Protein AF-A0A839C0C3-F1 (afdb_monomer_lite)

Radius of gyration: 19.25 Å; chains: 1; bounding box: 53×22×40 Å

Structure (mmCIF, N/CA/C/O backbone):
data_AF-A0A839C0C3-F1
#
_entry.id   AF-A0A839C0C3-F1
#
loop_
_atom_site.group_PDB
_atom_site.id
_atom_site.type_symbol
_atom_site.label_atom_id
_atom_site.label_alt_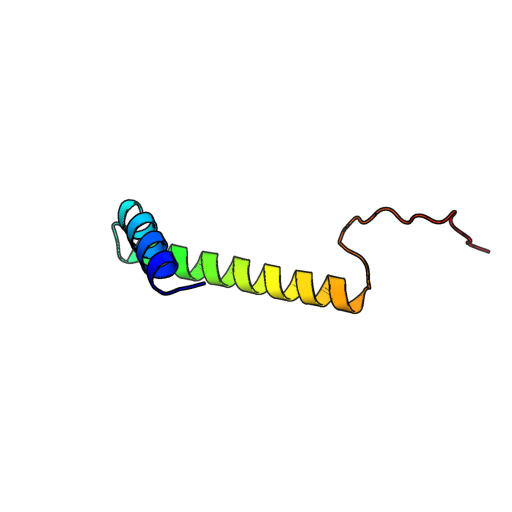id
_atom_site.label_comp_id
_atom_site.label_asym_id
_atom_site.label_entity_id
_atom_site.label_seq_id
_atom_site.pdbx_PDB_ins_code
_atom_site.Cartn_x
_atom_site.Cartn_y
_atom_site.Cartn_z
_atom_site.occupancy
_atom_site.B_iso_or_equiv
_atom_site.auth_seq_id
_atom_site.auth_comp_id
_atom_site.auth_asym_id
_atom_site.auth_atom_id
_atom_site.pdbx_PDB_model_num
ATOM 1 N N . MET A 1 1 ? -8.521 -6.180 -9.727 1.00 81.88 1 MET A N 1
ATOM 2 C CA . MET A 1 1 ? -9.055 -6.358 -8.365 1.00 81.88 1 MET A CA 1
ATOM 3 C C . MET A 1 1 ? -10.560 -6.236 -8.461 1.00 81.88 1 MET A C 1
ATOM 5 O O . MET A 1 1 ? -11.016 -5.305 -9.115 1.00 81.88 1 MET A O 1
ATOM 9 N N . ASP A 1 2 ? -11.302 -7.198 -7.927 1.00 94.31 2 ASP A N 1
ATOM 10 C CA . ASP A 1 2 ? -12.769 -7.166 -7.922 1.00 94.31 2 ASP A CA 1
ATOM 11 C C . ASP A 1 2 ? -13.325 -6.526 -6.632 1.00 94.31 2 ASP A C 1
ATOM 13 O O . ASP A 1 2 ? -12.586 -6.235 -5.688 1.00 94.31 2 ASP A O 1
ATOM 17 N N . GLU A 1 3 ? -14.636 -6.281 -6.593 1.00 94.94 3 GLU A N 1
ATOM 18 C CA . GLU A 1 3 ? -15.309 -5.636 -5.455 1.00 94.94 3 GLU A CA 1
ATOM 19 C C . GLU A 1 3 ? -15.199 -6.457 -4.159 1.00 94.94 3 GLU A C 1
ATOM 21 O O . GLU A 1 3 ? -15.016 -5.900 -3.077 1.00 94.94 3 GLU A O 1
ATOM 26 N N . LYS A 1 4 ? -15.231 -7.794 -4.253 1.00 95.75 4 LYS A N 1
ATOM 27 C CA . LYS A 1 4 ? -15.118 -8.682 -3.084 1.00 95.75 4 LYS A CA 1
ATOM 28 C C . LYS A 1 4 ? -13.728 -8.609 -2.465 1.00 95.75 4 LYS A C 1
ATOM 30 O O . LYS A 1 4 ? -13.598 -8.557 -1.243 1.00 95.75 4 LYS A O 1
ATOM 35 N N . GLN A 1 5 ? -12.695 -8.575 -3.300 1.00 95.19 5 GLN A N 1
ATOM 36 C CA . GLN A 1 5 ? -11.316 -8.370 -2.879 1.00 95.19 5 GLN A CA 1
ATOM 37 C C . GLN A 1 5 ? -11.140 -6.995 -2.233 1.00 95.19 5 GLN A C 1
ATOM 39 O O . GLN A 1 5 ? -10.437 -6.883 -1.228 1.00 95.19 5 GLN A O 1
ATOM 44 N N . LEU A 1 6 ? -11.797 -5.960 -2.766 1.00 93.88 6 LEU A N 1
ATOM 45 C CA . LEU A 1 6 ? -11.724 -4.610 -2.204 1.00 93.88 6 LEU A CA 1
ATOM 46 C C . LEU A 1 6 ? -12.387 -4.532 -0.828 1.00 93.88 6 LEU A C 1
ATOM 48 O O . LEU A 1 6 ? -11.803 -3.978 0.103 1.00 93.88 6 LEU A O 1
ATOM 52 N N . GLN A 1 7 ? -13.550 -5.160 -0.668 1.00 94.06 7 GLN A N 1
ATOM 53 C CA . GLN A 1 7 ? -14.236 -5.231 0.618 1.00 94.06 7 GLN A CA 1
ATOM 54 C C . GLN A 1 7 ? -13.433 -6.026 1.658 1.00 94.06 7 GLN A C 1
ATOM 56 O O . GLN A 1 7 ? -13.358 -5.624 2.819 1.00 94.06 7 GLN A O 1
ATOM 61 N N . ALA A 1 8 ? -12.805 -7.137 1.259 1.00 95.38 8 ALA A N 1
ATOM 62 C CA . ALA A 1 8 ? -11.953 -7.922 2.151 1.00 95.38 8 ALA A CA 1
ATOM 63 C C . ALA A 1 8 ? -10.749 -7.104 2.645 1.00 95.38 8 ALA A C 1
ATOM 65 O O . ALA A 1 8 ? -10.449 -7.108 3.839 1.00 95.38 8 ALA A O 1
ATOM 66 N N . LEU A 1 9 ? -10.111 -6.345 1.749 1.00 91.88 9 LEU A N 1
ATOM 67 C CA . LEU A 1 9 ? -9.015 -5.447 2.104 1.00 91.88 9 LEU A CA 1
ATOM 68 C C . LEU A 1 9 ? -9.478 -4.341 3.062 1.00 91.88 9 LEU A C 1
ATOM 70 O O . LEU A 1 9 ? -8.823 -4.097 4.072 1.00 91.88 9 LEU A O 1
ATOM 74 N N . ALA A 1 10 ? -10.620 -3.708 2.783 1.00 91.25 10 ALA A N 1
ATOM 75 C CA . ALA A 1 10 ? -11.186 -2.677 3.651 1.00 91.25 10 ALA A CA 1
ATOM 76 C C . ALA A 1 10 ? -11.462 -3.209 5.069 1.00 91.25 10 ALA A C 1
ATOM 78 O O . ALA A 1 10 ? -11.136 -2.545 6.053 1.00 91.25 10 ALA A O 1
ATOM 79 N N . ASN A 1 11 ? -11.985 -4.434 5.179 1.00 93.69 11 ASN A N 1
ATOM 80 C CA . ASN A 1 11 ? -12.239 -5.082 6.465 1.00 93.69 11 ASN A CA 1
ATOM 81 C C . ASN A 1 11 ? -10.944 -5.383 7.240 1.00 93.69 11 ASN A C 1
ATOM 83 O O . ASN A 1 11 ? -10.925 -5.234 8.460 1.00 93.69 11 ASN A O 1
ATOM 87 N N . GLU A 1 12 ? -9.860 -5.787 6.569 1.00 92.50 12 GLU A N 1
ATOM 88 C CA . GLU A 1 12 ? -8.554 -5.979 7.222 1.00 92.50 12 GLU A CA 1
ATOM 89 C C . GLU A 1 12 ? -7.935 -4.656 7.6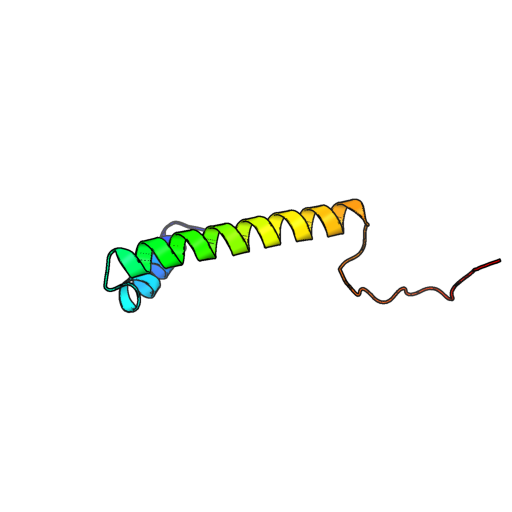91 1.00 92.50 12 GLU A C 1
ATOM 91 O O . GLU A 1 12 ? -7.413 -4.571 8.805 1.00 92.50 12 GLU A O 1
ATOM 96 N N . LEU A 1 13 ? -8.032 -3.596 6.883 1.00 90.50 13 LEU A N 1
ATOM 97 C CA . LEU A 1 13 ? -7.540 -2.267 7.256 1.00 90.50 13 LEU A CA 1
ATOM 98 C C . LEU A 1 13 ? -8.300 -1.709 8.468 1.00 90.50 13 LEU A C 1
ATOM 100 O O . LEU A 1 13 ? -7.681 -1.188 9.397 1.00 90.50 13 LEU A O 1
ATOM 104 N N . ALA A 1 14 ? -9.620 -1.900 8.520 1.00 90.94 14 ALA A N 1
ATOM 105 C CA . ALA A 1 14 ? -10.466 -1.452 9.627 1.00 90.94 14 ALA A CA 1
ATOM 106 C C . ALA A 1 14 ? -10.110 -2.088 10.987 1.00 90.94 14 ALA A C 1
ATOM 108 O O . ALA A 1 14 ? -10.403 -1.505 12.028 1.00 90.94 14 ALA A O 1
ATOM 109 N N . LYS A 1 15 ? -9.444 -3.253 11.016 1.00 92.44 15 LYS A N 1
ATOM 110 C CA . LYS A 1 15 ? -8.971 -3.863 12.276 1.00 92.44 15 LYS A CA 1
ATOM 111 C C . LYS A 1 15 ? -7.839 -3.065 12.932 1.00 92.44 15 LYS A C 1
ATOM 113 O O . LYS A 1 15 ? -7.684 -3.116 14.153 1.00 92.44 15 LYS A O 1
ATOM 118 N N . ASN A 1 16 ? -7.045 -2.359 12.126 1.00 86.44 16 ASN A N 1
ATOM 119 C CA . ASN A 1 16 ? -5.830 -1.670 12.562 1.00 86.44 16 ASN A CA 1
ATOM 120 C C . ASN A 1 16 ? -5.978 -0.140 12.578 1.00 86.44 16 ASN A C 1
ATOM 122 O O . ASN A 1 16 ? -5.323 0.511 13.386 1.00 86.44 16 ASN A O 1
ATOM 126 N N . LEU A 1 17 ? -6.850 0.430 11.739 1.00 90.88 17 LEU A N 1
ATOM 127 C CA . LEU A 1 17 ? -7.127 1.868 11.683 1.00 90.88 17 LEU A CA 1
ATOM 128 C C . LEU A 1 17 ? -8.219 2.235 12.697 1.00 90.88 17 LEU A C 1
ATOM 130 O O . LEU A 1 17 ? -9.409 2.076 12.423 1.00 90.88 17 LEU A O 1
ATOM 134 N N . LYS A 1 18 ? -7.821 2.698 13.887 1.00 90.31 18 LYS A N 1
ATOM 135 C CA . LYS A 1 18 ? -8.750 2.983 14.998 1.00 90.31 18 LYS A CA 1
ATOM 136 C C . LYS A 1 18 ? -9.095 4.463 15.116 1.00 90.31 18 LYS A C 1
ATOM 138 O O . LYS A 1 18 ? -10.116 4.804 15.710 1.00 90.31 18 LYS A O 1
ATOM 143 N N . THR A 1 19 ? -8.248 5.334 14.577 1.00 93.88 19 THR A N 1
ATOM 144 C CA . THR A 1 19 ? -8.383 6.787 14.681 1.00 93.88 19 THR A CA 1
ATOM 145 C C . THR A 1 19 ? -8.347 7.464 13.307 1.00 93.88 19 THR A C 1
ATOM 147 O O . THR A 1 19 ? -7.813 6.904 12.345 1.00 93.88 19 THR A O 1
ATOM 150 N N . PRO A 1 20 ? -8.870 8.699 13.191 1.00 91.56 20 PRO A N 1
ATOM 151 C CA . PRO A 1 20 ? -8.700 9.499 11.980 1.00 91.56 20 PRO A CA 1
ATOM 152 C C . PRO A 1 20 ? -7.228 9.774 11.633 1.00 91.56 20 PRO A C 1
ATOM 154 O O . PRO A 1 20 ? -6.898 9.925 10.459 1.00 91.56 20 PRO A O 1
ATOM 157 N N . ASP A 1 21 ? -6.340 9.831 12.632 1.00 94.38 21 ASP A N 1
ATOM 158 C CA . ASP A 1 21 ? -4.909 10.044 12.393 1.00 94.38 21 ASP A CA 1
ATOM 159 C C . ASP A 1 21 ? -4.258 8.822 11.734 1.00 94.38 21 ASP A C 1
ATOM 161 O O . ASP A 1 21 ? -3.535 8.978 10.752 1.00 94.38 21 ASP A O 1
ATOM 165 N N . ASP A 1 22 ? -4.608 7.607 12.174 1.00 92.62 22 ASP A N 1
ATOM 166 C CA . ASP A 1 22 ? -4.140 6.364 11.544 1.00 92.62 22 ASP A CA 1
ATOM 167 C C . ASP A 1 22 ? -4.508 6.327 10.052 1.00 92.62 22 ASP A C 1
ATOM 169 O O . ASP A 1 22 ? -3.702 5.930 9.209 1.00 92.62 22 ASP A O 1
ATOM 173 N N . LEU A 1 23 ? -5.717 6.789 9.707 1.00 91.31 23 LEU A N 1
ATOM 174 C CA . LEU A 1 23 ? -6.172 6.872 8.319 1.00 91.31 23 LEU A CA 1
ATOM 175 C C . LEU A 1 23 ? -5.340 7.877 7.507 1.00 91.31 23 LEU A C 1
ATOM 177 O O . LEU A 1 23 ? -4.941 7.578 6.381 1.00 91.31 23 LEU A O 1
ATOM 181 N N . ASN A 1 24 ? -5.036 9.044 8.080 1.00 93.56 24 ASN A N 1
ATOM 182 C CA . ASN A 1 24 ? -4.189 10.051 7.434 1.00 93.56 24 ASN A CA 1
ATOM 183 C C . ASN A 1 24 ? -2.755 9.546 7.218 1.00 93.56 24 ASN A C 1
ATOM 185 O O . ASN A 1 24 ? -2.143 9.824 6.182 1.00 93.56 24 ASN A O 1
ATOM 189 N N . GLN A 1 25 ? -2.204 8.802 8.179 1.00 94.00 25 GLN A N 1
ATOM 190 C CA . GLN A 1 25 ? -0.886 8.182 8.051 1.00 94.00 25 GLN A CA 1
ATOM 191 C C . GLN A 1 25 ? -0.883 7.099 6.969 1.00 94.00 25 GLN A C 1
ATOM 193 O O . GLN A 1 25 ? 0.022 7.069 6.129 1.00 94.00 25 GLN A O 1
ATOM 198 N N . PHE A 1 26 ? -1.915 6.254 6.947 1.00 93.25 26 PHE A N 1
ATOM 199 C CA . PHE A 1 26 ? -2.088 5.225 5.929 1.00 93.25 26 PHE A CA 1
ATOM 200 C C . PHE A 1 26 ? -2.188 5.822 4.522 1.00 93.25 26 PHE A C 1
ATOM 202 O O . PHE A 1 26 ? -1.472 5.374 3.630 1.00 93.25 26 PHE A O 1
ATOM 209 N N . ASP A 1 27 ? -2.995 6.869 4.322 1.00 93.31 27 ASP A N 1
ATOM 210 C CA . ASP A 1 27 ? -3.127 7.550 3.025 1.00 93.31 27 ASP A CA 1
ATOM 211 C C . ASP A 1 27 ? -1.778 8.093 2.522 1.00 93.31 27 ASP A C 1
ATOM 213 O O . ASP A 1 27 ? -1.393 7.879 1.369 1.00 93.31 27 ASP A O 1
ATOM 217 N N . ARG A 1 28 ? -0.996 8.730 3.402 1.00 96.12 28 ARG A N 1
ATOM 218 C CA . ARG A 1 28 ? 0.353 9.214 3.059 1.00 96.12 28 ARG A CA 1
ATOM 219 C C . ARG A 1 28 ? 1.289 8.077 2.660 1.00 96.12 28 ARG A C 1
ATOM 221 O O . ARG A 1 28 ? 2.019 8.206 1.674 1.00 96.12 28 ARG A O 1
ATOM 228 N N . LEU A 1 29 ? 1.280 6.980 3.415 1.00 95.88 29 LEU A N 1
ATOM 229 C CA . LEU A 1 29 ? 2.128 5.824 3.140 1.00 95.88 29 LEU A CA 1
ATOM 230 C C . LEU A 1 29 ? 1.738 5.150 1.820 1.00 95.88 29 LEU A C 1
ATOM 232 O O . LEU A 1 29 ? 2.606 4.874 0.991 1.00 95.88 29 LEU A O 1
ATOM 236 N N . LEU A 1 30 ? 0.439 4.945 1.598 1.00 94.62 30 LEU A N 1
ATOM 237 C CA . LEU A 1 30 ? -0.098 4.342 0.384 1.00 94.62 30 LEU A CA 1
ATOM 238 C C . LEU A 1 30 ? 0.269 5.165 -0.856 1.00 94.62 30 LEU A C 1
ATOM 240 O O . LEU A 1 30 ? 0.721 4.601 -1.856 1.00 94.62 30 LEU A O 1
ATOM 244 N N . LYS A 1 31 ? 0.148 6.498 -0.780 1.00 96.69 31 LYS A N 1
ATOM 245 C CA . LYS A 1 31 ? 0.575 7.415 -1.849 1.00 96.69 31 LYS A CA 1
ATOM 246 C C . LYS A 1 31 ? 2.059 7.275 -2.157 1.00 96.69 31 LYS A C 1
ATOM 248 O O . LYS A 1 31 ? 2.420 7.126 -3.321 1.00 96.69 31 LYS A O 1
ATOM 253 N N . LYS A 1 32 ? 2.913 7.283 -1.129 1.00 97.50 32 LYS A N 1
ATOM 254 C CA . LYS A 1 32 ? 4.363 7.134 -1.297 1.00 97.50 32 LYS A CA 1
ATOM 255 C C . LYS A 1 32 ? 4.711 5.825 -2.009 1.00 97.50 32 LYS A C 1
ATOM 257 O O . LYS A 1 32 ? 5.390 5.863 -3.029 1.00 97.50 32 LYS A O 1
ATOM 262 N N . ILE A 1 33 ? 4.199 4.696 -1.514 1.00 96.25 33 ILE A N 1
ATOM 263 C CA . ILE A 1 33 ? 4.468 3.369 -2.090 1.00 96.25 33 ILE A CA 1
ATOM 264 C C . ILE A 1 33 ? 3.982 3.298 -3.542 1.00 96.25 33 ILE A C 1
ATOM 266 O O . ILE A 1 33 ? 4.687 2.776 -4.401 1.00 96.25 33 ILE A O 1
ATOM 270 N N . SER A 1 34 ? 2.803 3.855 -3.835 1.00 95.19 34 SER A N 1
ATOM 271 C CA . SER A 1 34 ? 2.240 3.849 -5.191 1.00 95.19 34 SER A CA 1
ATOM 272 C C . SER A 1 34 ? 3.090 4.661 -6.172 1.00 95.19 34 SER A C 1
ATOM 274 O O . SER A 1 34 ? 3.348 4.202 -7.283 1.00 95.19 34 SER A O 1
ATOM 276 N N . VAL A 1 35 ? 3.566 5.842 -5.761 1.00 96.75 35 VAL A N 1
ATOM 277 C CA . VAL A 1 35 ? 4.457 6.681 -6.581 1.00 96.75 35 VAL A CA 1
ATOM 278 C C . VAL A 1 35 ? 5.812 6.008 -6.784 1.00 96.75 35 VAL A C 1
ATOM 280 O O . VAL A 1 35 ? 6.309 5.971 -7.907 1.00 96.75 35 VAL A O 1
ATOM 283 N N . GLU A 1 36 ? 6.399 5.439 -5.731 1.00 95.44 36 GLU A N 1
ATOM 284 C CA . GLU A 1 36 ? 7.664 4.702 -5.828 1.00 95.44 36 GLU A CA 1
ATOM 285 C C . GLU A 1 36 ? 7.538 3.497 -6.768 1.00 95.44 36 GLU A C 1
ATOM 287 O O . GLU A 1 36 ? 8.412 3.277 -7.605 1.00 95.44 36 GLU A O 1
ATOM 292 N N . ALA A 1 37 ? 6.440 2.742 -6.683 1.00 94.75 37 ALA A N 1
ATOM 293 C CA . ALA A 1 37 ? 6.174 1.620 -7.577 1.00 94.75 37 ALA A CA 1
ATOM 294 C C . ALA A 1 37 ? 6.013 2.072 -9.036 1.00 94.75 37 ALA A C 1
ATOM 296 O O . ALA A 1 37 ? 6.614 1.469 -9.925 1.00 94.75 37 ALA A O 1
ATOM 297 N N . ALA A 1 38 ? 5.257 3.148 -9.280 1.00 94.25 38 ALA A N 1
ATOM 298 C CA . ALA A 1 38 ? 5.076 3.702 -10.619 1.00 94.25 38 ALA A CA 1
ATOM 299 C C . ALA A 1 38 ? 6.411 4.169 -11.221 1.00 94.25 38 ALA A C 1
ATOM 301 O O . ALA A 1 38 ? 6.737 3.797 -12.347 1.00 94.25 38 ALA A O 1
ATOM 302 N N . LEU A 1 39 ? 7.220 4.901 -10.449 1.00 94.12 39 LEU A N 1
ATOM 303 C CA . LEU A 1 39 ? 8.527 5.382 -10.893 1.00 94.12 39 LEU A CA 1
ATOM 304 C C . LEU A 1 39 ? 9.510 4.230 -11.147 1.00 94.12 39 LEU A C 1
ATOM 306 O O . LEU A 1 39 ? 10.255 4.263 -12.122 1.00 94.12 39 LEU A O 1
ATOM 310 N N . ASN A 1 40 ? 9.514 3.195 -10.302 1.00 89.38 40 ASN A N 1
ATOM 311 C CA . ASN A 1 40 ? 10.363 2.018 -10.506 1.00 89.38 40 ASN A CA 1
ATOM 312 C C . ASN A 1 40 ? 9.958 1.232 -11.761 1.00 89.38 40 ASN A C 1
ATOM 314 O O . ASN A 1 40 ? 10.830 0.776 -12.504 1.00 89.38 40 ASN A O 1
ATOM 318 N N . ALA A 1 41 ? 8.655 1.087 -12.019 1.00 89.38 41 ALA A N 1
ATOM 319 C CA . ALA A 1 41 ? 8.152 0.446 -13.232 1.00 89.38 41 ALA A CA 1
ATOM 320 C C . ALA A 1 41 ? 8.523 1.255 -14.483 1.00 89.38 41 ALA A C 1
ATOM 322 O O . ALA A 1 41 ? 9.013 0.692 -15.461 1.00 89.38 41 ALA A O 1
ATOM 323 N N . GLU A 1 42 ? 8.366 2.578 -14.426 1.00 89.50 42 GLU A N 1
ATOM 324 C CA . GLU A 1 42 ? 8.783 3.484 -15.494 1.00 89.50 42 GLU A CA 1
ATOM 325 C C . GLU A 1 42 ? 10.298 3.398 -15.746 1.00 89.50 42 GLU A C 1
ATOM 327 O O . GLU A 1 42 ? 10.735 3.263 -16.887 1.00 89.50 42 GLU A O 1
ATOM 332 N N . MET A 1 43 ? 11.112 3.395 -14.690 1.00 88.44 43 MET A N 1
ATOM 333 C CA . MET A 1 43 ? 12.567 3.274 -14.798 1.00 88.44 43 MET A CA 1
ATOM 334 C C . MET A 1 43 ? 12.989 1.944 -15.431 1.00 88.44 43 MET A C 1
ATOM 336 O O . MET A 1 43 ? 13.861 1.931 -16.298 1.00 88.44 43 MET A O 1
ATOM 340 N N . SER A 1 44 ? 12.355 0.839 -15.039 1.00 85.25 44 SER A N 1
ATOM 341 C CA . SER A 1 44 ? 12.647 -0.491 -15.591 1.00 85.25 44 SER A CA 1
ATOM 342 C C . SER A 1 44 ? 12.237 -0.582 -17.064 1.00 85.25 44 SER A C 1
ATOM 344 O O . SER A 1 44 ? 12.975 -1.134 -17.879 1.00 85.25 44 S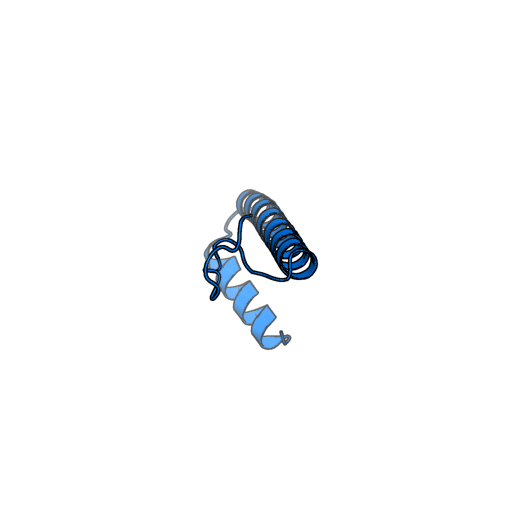ER A O 1
ATOM 346 N N . HIS A 1 45 ? 11.114 0.041 -17.436 1.00 84.94 45 HIS A N 1
ATOM 347 C CA . HIS A 1 45 ? 10.681 0.161 -18.828 1.00 84.94 45 HIS A CA 1
ATOM 348 C C . HIS A 1 45 ? 11.660 0.993 -19.675 1.00 84.94 45 HIS A C 1
ATOM 350 O O . HIS A 1 45 ? 12.035 0.569 -20.766 1.00 84.94 45 HIS A O 1
ATOM 356 N N . HIS A 1 46 ? 12.116 2.148 -19.176 1.00 83.62 46 HIS A N 1
ATOM 357 C CA . HIS A 1 46 ? 13.062 3.011 -19.901 1.00 83.62 46 HIS A CA 1
ATOM 358 C C . HIS A 1 46 ? 14.455 2.396 -20.040 1.00 83.62 46 HIS A C 1
ATOM 360 O O . HIS A 1 46 ? 15.098 2.550 -21.076 1.00 83.62 46 HIS A O 1
ATOM 366 N N . LEU A 1 47 ? 14.947 1.720 -19.000 1.00 84.81 47 LEU A N 1
ATOM 367 C CA . LEU A 1 47 ? 16.281 1.115 -19.003 1.00 84.81 47 LEU A CA 1
ATOM 368 C C . LEU A 1 47 ? 16.306 -0.255 -19.693 1.00 84.81 47 LEU A C 1
ATOM 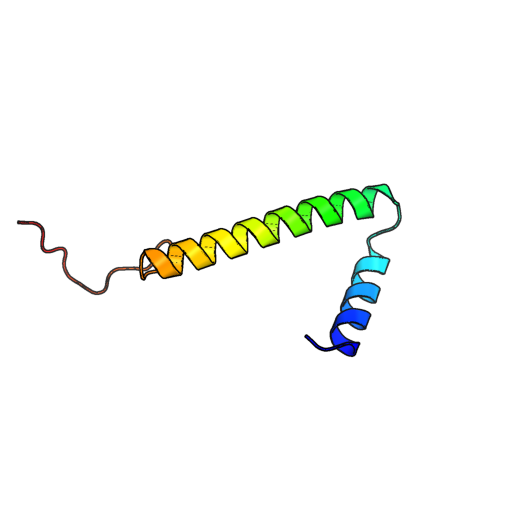370 O O . LEU A 1 47 ? 17.374 -0.700 -20.115 1.00 84.81 47 LEU A O 1
ATOM 374 N N . GLY A 1 48 ? 15.155 -0.921 -19.813 1.00 82.56 48 GLY A N 1
ATOM 375 C CA . GLY A 1 48 ? 15.040 -2.271 -20.367 1.00 82.56 48 GLY A CA 1
ATOM 376 C C . GLY A 1 48 ? 15.624 -3.363 -19.464 1.00 82.56 48 GLY A C 1
ATOM 377 O O . GLY A 1 48 ? 15.826 -4.486 -19.924 1.00 82.56 48 GLY A O 1
ATOM 378 N N . TYR A 1 49 ? 15.933 -3.041 -18.205 1.00 77.38 49 TYR A N 1
ATOM 379 C CA . TYR A 1 49 ? 16.400 -3.986 -17.193 1.00 77.38 49 TYR A CA 1
ATOM 380 C C . TYR A 1 49 ? 16.002 -3.524 -15.788 1.00 77.38 49 TYR A C 1
ATOM 382 O O . TYR A 1 49 ? 15.922 -2.324 -15.512 1.00 77.38 49 TYR A O 1
ATOM 390 N N . ASP A 1 50 ? 15.782 -4.485 -14.892 1.00 79.12 50 ASP A N 1
ATOM 391 C CA . ASP A 1 50 ? 15.415 -4.219 -13.502 1.00 79.12 50 ASP A CA 1
ATOM 392 C C . ASP A 1 50 ? 16.610 -3.741 -12.669 1.00 79.12 50 ASP A C 1
ATOM 394 O O . ASP A 1 50 ? 17.783 -4.029 -12.947 1.00 79.12 50 ASP A O 1
ATOM 398 N N . LYS A 1 51 ? 16.317 -3.050 -11.565 1.00 78.38 51 LYS A N 1
ATOM 399 C CA . LYS A 1 51 ? 17.344 -2.621 -10.611 1.00 78.38 51 LYS A CA 1
ATOM 400 C C . LYS A 1 51 ? 18.132 -3.832 -10.095 1.00 78.38 51 LYS A C 1
ATOM 402 O O . LYS A 1 51 ? 17.573 -4.737 -9.485 1.00 78.38 51 LYS A O 1
ATOM 407 N N . ASN A 1 52 ? 19.453 -3.795 -10.283 1.00 79.88 52 ASN A N 1
ATOM 408 C CA . ASN A 1 52 ? 20.404 -4.865 -9.948 1.00 79.88 52 ASN A CA 1
ATOM 409 C C . ASN A 1 52 ? 20.295 -6.139 -10.805 1.00 79.88 52 ASN A C 1
ATOM 411 O O . ASN A 1 52 ? 20.841 -7.170 -10.411 1.00 79.88 52 ASN A O 1
ATOM 415 N N . GLN A 1 53 ? 19.642 -6.094 -11.971 1.00 79.69 53 GLN A N 1
ATOM 416 C CA . GLN A 1 53 ? 19.614 -7.242 -12.875 1.00 79.69 53 GLN A CA 1
ATOM 417 C C . GLN A 1 53 ? 21.045 -7.595 -13.338 1.00 79.69 53 GLN A C 1
ATOM 419 O O . GLN A 1 53 ? 21.729 -6.746 -13.924 1.00 79.69 53 GLN A O 1
ATOM 424 N N . PRO A 1 54 ? 21.534 -8.829 -13.091 1.00 74.75 54 PRO A N 1
ATOM 425 C CA . PRO A 1 54 ? 22.853 -9.246 -13.547 1.00 74.75 54 PRO A CA 1
ATOM 426 C C . PRO A 1 54 ? 22.873 -9.310 -15.078 1.00 74.75 54 PRO A C 1
ATOM 428 O O . PRO A 1 54 ? 22.023 -9.945 -15.703 1.00 74.75 54 PRO A O 1
ATOM 431 N N . LYS A 1 55 ? 23.851 -8.646 -15.701 1.00 72.44 55 LYS A N 1
ATOM 432 C CA . LYS A 1 55 ? 24.040 -8.724 -17.155 1.00 72.44 55 LYS A CA 1
ATOM 433 C C . LYS A 1 55 ? 24.567 -10.110 -17.533 1.00 72.44 55 LYS A C 1
ATOM 435 O O . LYS A 1 55 ? 25.581 -10.545 -17.004 1.00 72.44 55 LYS A O 1
ATOM 440 N N . LEU A 1 56 ? 23.915 -10.763 -18.498 1.00 70.44 56 LEU A N 1
ATOM 441 C CA . LEU A 1 56 ? 24.301 -12.085 -19.022 1.00 70.44 56 LEU A CA 1
ATOM 442 C C . LEU A 1 56 ? 25.533 -12.063 -19.956 1.00 70.44 56 LEU A C 1
ATOM 444 O O . LEU A 1 56 ? 25.953 -13.113 -20.430 1.00 70.44 56 LEU A O 1
ATOM 448 N N . GLY A 1 57 ? 26.116 -10.894 -20.239 1.00 69.62 57 GLY A N 1
ATOM 449 C CA . GLY A 1 57 ? 27.234 -10.743 -21.177 1.00 69.62 57 GLY A CA 1
ATOM 450 C C . GLY A 1 57 ? 28.553 -10.370 -20.501 1.00 69.62 57 GLY A C 1
ATOM 451 O O . GLY A 1 57 ? 28.572 -9.551 -19.580 1.00 69.62 57 GLY A O 1
ATOM 452 N N . ALA A 1 58 ? 29.663 -10.921 -21.005 1.00 71.44 58 ALA A N 1
ATOM 453 C CA . ALA A 1 58 ? 31.002 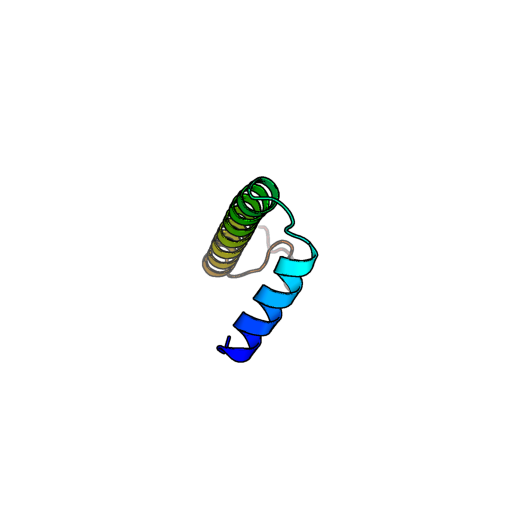-10.446 -20.668 1.00 71.44 58 ALA A CA 1
ATOM 454 C C . ALA A 1 58 ? 31.133 -8.961 -21.048 1.00 71.44 58 ALA A C 1
ATOM 456 O O . ALA A 1 58 ? 30.720 -8.543 -22.130 1.00 71.44 58 ALA A O 1
ATOM 457 N N . ASN A 1 59 ? 31.678 -8.160 -20.133 1.00 66.81 59 ASN A N 1
ATOM 458 C CA . ASN A 1 59 ? 31.844 -6.721 -20.300 1.00 66.81 59 ASN A CA 1
ATOM 459 C C . ASN A 1 59 ? 32.778 -6.424 -21.486 1.00 66.81 59 ASN A C 1
ATOM 461 O O . ASN A 1 59 ? 33.995 -6.469 -21.338 1.00 66.81 59 ASN A O 1
ATOM 465 N N . SER A 1 60 ? 32.220 -6.124 -22.659 1.00 64.12 60 SER A N 1
ATOM 466 C CA . SER A 1 60 ? 32.983 -5.604 -23.795 1.00 64.12 60 SER A C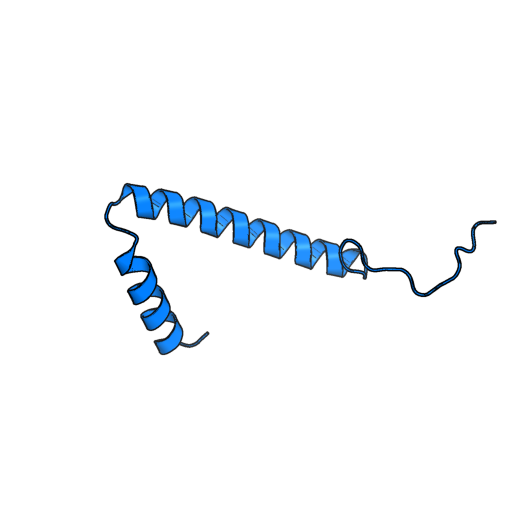A 1
ATOM 467 C C . SER A 1 60 ? 33.180 -4.103 -23.583 1.00 64.12 60 SER A C 1
ATOM 469 O O . SER A 1 60 ? 32.378 -3.276 -24.013 1.00 64.12 60 SER A O 1
ATOM 471 N N . ARG A 1 61 ? 34.208 -3.753 -22.809 1.00 67.81 61 ARG A N 1
ATOM 472 C CA . ARG A 1 61 ? 34.778 -2.402 -22.798 1.00 67.81 61 ARG A CA 1
ATOM 473 C C . ARG A 1 61 ? 36.034 -2.450 -23.661 1.00 67.81 61 ARG A C 1
ATOM 475 O O . ARG A 1 61 ? 36.909 -3.260 -23.370 1.00 67.81 61 ARG A O 1
ATOM 482 N N . ASN A 1 62 ? 36.053 -1.646 -24.725 1.00 59.59 62 ASN A N 1
ATOM 483 C CA . ASN A 1 62 ? 37.260 -1.372 -25.510 1.00 59.59 62 ASN A CA 1
ATOM 484 C C . ASN A 1 62 ? 38.296 -0.628 -24.667 1.00 59.59 62 ASN A C 1
ATOM 486 O O . ASN A 1 62 ? 37.866 0.157 -23.787 1.00 59.59 62 ASN A O 1
#

Foldseek 3Di:
DDPVVVVVVVVVVVVPCPDPVSVVVVVVVVVVVVVVVVVQVVVCVVVVHHDPDDDPDDDPDD

Sequence (62 aa):
MDEKQLQALANELAKNLKTPDDLNQFDRLLKKISVEAALNAEMSHHLGYDKNQPKLGANSRN

pLDDT: mean 87.6, std 9.43, range [59.59, 97.5]

Secondary structure (DSSP, 8-state):
--HHHHHHHHHHHHHH--SHHHHHHHHHHHHHHHHHHHHHHHHHHHHTS-TTPPPSS-----